Protein AF-A0A3M0J2T8-F1 (afdb_monomer)

pLDDT: mean 78.16, std 15.27, range [32.28, 96.69]

Nearest PDB structures (foldseek):
  7sqc-assembly1_R0  TM=5.892E-01  e=7.852E-01  Chlamydomonas reinhardtii
  8d9f-assembly1_A  TM=2.962E-01  e=6.522E-02  Candidatus Scalindua brodae
  7sqc-assembly1_R1  TM=5.107E-01  e=8.951E-01  Chlamydomonas reinhardtii
  7y8y-assembly1_B  TM=2.388E-01  e=5.359E-02  Candidatus Scalindua brodae
  8d9g-assembly1_A  TM=2.804E-01  e=4.079E-01  Candidatus Scalindua brodae

Mean predicted aligned error: 12.35 Å

Radius of gyration: 18.52 Å; Cα contacts (8 Å, |Δi|>4): 204; chains: 1; bounding box: 38×45×52 Å

Foldseek 3Di:
DDPQPPLLVVLVVLQVQQVVCCVVPVDGDQEDEDLDFDDDPPDPAGHQDDPVNVVVCCVVDPSNVVSCPPPPHYYDYDHDPDPVSRDDDPDDDDPPDDPDDPPAWEKEWDADQVQQKIKIKTADPVVRDIDMDIDRHPDGRQSSQVVNVVVVCVVDVDDYHYHYPPPPDDD

Solvent-accessible surface area (backbone atoms only — not comparable to full-atom values): 10610 Å² total; per-residue (Å²): 133,82,82,74,51,72,63,52,52,49,18,50,50,48,37,52,52,43,54,50,39,32,74,76,70,74,46,70,63,70,61,47,76,46,79,54,66,46,68,58,95,90,55,98,60,70,41,73,55,44,62,69,58,47,53,54,47,45,76,74,28,69,59,37,42,66,36,49,59,93,60,85,43,48,78,44,62,49,80,71,89,52,71,85,73,71,59,86,78,86,80,74,94,67,93,79,82,69,94,54,86,66,101,40,55,49,36,42,42,53,60,40,64,91,72,33,34,22,39,40,37,36,50,44,88,86,78,68,46,76,52,75,49,77,45,79,35,86,73,53,51,68,49,23,46,53,52,46,56,51,50,51,54,71,73,42,86,60,76,63,40,81,45,68,78,81,73,87,79,89,132

Organism: NCBI:txid333673

Sequence (171 aa):
MTITKPQELMAQLIRKARARLQELAGYDFACIHLLVNLSEEGKNTPERLTNEMFECLLQGNASLQLSLDGYGGQVSVHAPAHKLFHEEFHLIPKEKRSLRLLKALTIFTDTSGASHKSVMTWRYPQTQQWEADVEFVEGTPQIAELATVMRAFERFPEPINLVTDLAMWRG

InterPro domains:
  IPR036397 Ribonuclease H superfamily [G3DSA:3.30.420.10] (97-169)
  IPR060690 ERVK-8-like, RNaseH-like domain [PF27608] (2-85)

Secondary structure (DSSP, 8-state):
-----HHHHHHHHHHHHHHHHHHHHSS--SEEEE--EE--TT-SSPEEPPHHHHHHHHHH-HHHHHHHTT--SEEEE----SGGGSS-----------SS--SSEEEEEEEETTTTEEEEEEE-TTT--EEEEEEE--S-HHHHHHHHHHHHHHH--S-EEEEE-------

Structure (mmCIF, N/CA/C/O backbone):
data_AF-A0A3M0J2T8-F1
#
_entry.id   AF-A0A3M0J2T8-F1
#
loop_
_atom_site.group_PDB
_atom_site.id
_atom_site.type_symbol
_atom_site.label_atom_id
_atom_site.label_alt_id
_atom_site.label_comp_id
_atom_site.label_asym_id
_atom_site.label_entity_id
_atom_site.label_seq_id
_atom_site.pdbx_PDB_ins_code
_atom_site.Cartn_x
_atom_site.Cartn_y
_atom_site.Cartn_z
_atom_site.occupancy
_atom_site.B_iso_or_equiv
_atom_site.auth_seq_id
_atom_site.auth_comp_id
_atom_site.auth_asym_id
_atom_site.auth_atom_id
_atom_site.pdbx_PDB_model_num
ATOM 1 N N . MET A 1 1 ? -0.974 26.912 -0.202 1.00 35.56 1 MET A N 1
ATOM 2 C CA . MET A 1 1 ? -0.715 25.460 -0.156 1.00 35.56 1 MET A CA 1
ATOM 3 C C . MET A 1 1 ? -0.941 25.046 1.287 1.00 35.56 1 MET A C 1
ATOM 5 O O . MET A 1 1 ? -0.139 25.405 2.133 1.00 35.56 1 MET A O 1
ATOM 9 N N . THR A 1 2 ? -2.107 24.487 1.607 1.00 40.97 2 THR A N 1
ATOM 10 C CA . THR A 1 2 ? -2.463 24.158 2.994 1.00 40.97 2 THR A CA 1
ATOM 11 C C . THR A 1 2 ? -1.686 22.904 3.374 1.00 40.97 2 THR A C 1
ATOM 13 O O . THR A 1 2 ? -1.911 21.858 2.773 1.00 40.97 2 THR A O 1
ATOM 16 N N . ILE A 1 3 ? -0.726 23.018 4.294 1.00 50.81 3 ILE A N 1
ATOM 17 C CA . ILE A 1 3 ? -0.036 21.857 4.866 1.00 50.81 3 ILE A CA 1
ATOM 18 C C . ILE A 1 3 ? -1.119 21.026 5.560 1.00 50.81 3 ILE A C 1
ATOM 20 O O . ILE A 1 3 ? -1.669 21.447 6.575 1.00 50.81 3 ILE A O 1
ATOM 24 N N . THR A 1 4 ? -1.509 19.909 4.948 1.00 5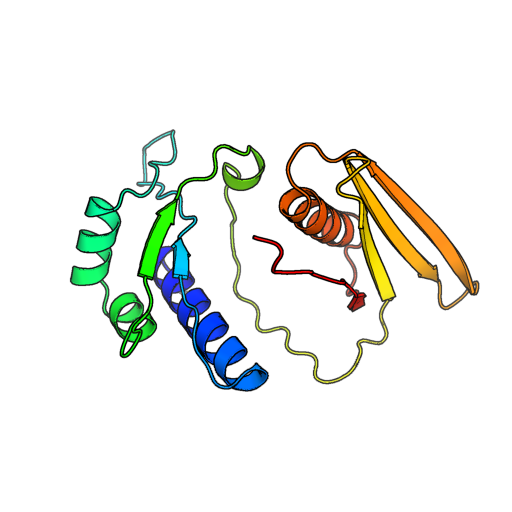9.41 4 THR A N 1
ATOM 25 C CA . THR A 1 4 ? -2.500 18.991 5.516 1.00 59.41 4 THR A CA 1
ATOM 26 C C . THR A 1 4 ? -1.889 18.385 6.769 1.00 59.41 4 THR A C 1
ATOM 28 O O . THR A 1 4 ? -0.811 17.794 6.702 1.00 59.41 4 THR A O 1
ATOM 31 N N . LYS A 1 5 ? -2.542 18.564 7.920 1.00 72.69 5 LYS A N 1
ATOM 32 C CA . LYS A 1 5 ? -2.021 18.022 9.180 1.00 72.69 5 LYS A CA 1
ATOM 33 C C . LYS A 1 5 ? -1.979 16.486 9.097 1.00 72.69 5 LYS A C 1
ATOM 35 O O . LYS A 1 5 ? -2.861 15.905 8.455 1.00 72.69 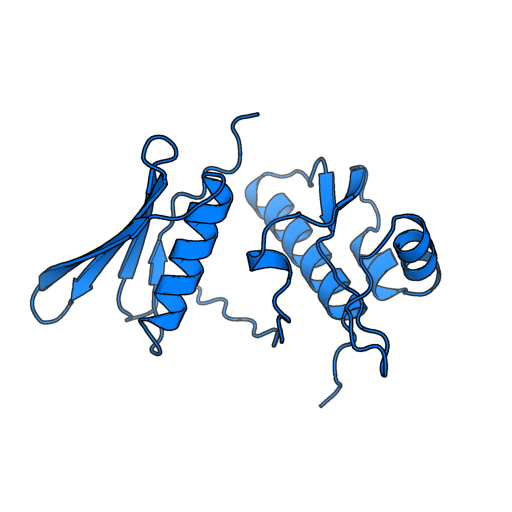5 LYS A O 1
ATOM 40 N N . PRO A 1 6 ? -1.030 15.796 9.756 1.00 72.19 6 PRO A N 1
ATOM 41 C CA . PRO A 1 6 ? -0.930 14.332 9.706 1.00 72.19 6 PRO A CA 1
ATOM 42 C C . PRO A 1 6 ? -2.252 13.605 10.001 1.00 72.19 6 PRO A C 1
ATOM 44 O O . PRO A 1 6 ? -2.576 12.599 9.370 1.00 72.19 6 PRO A O 1
ATOM 47 N N . GLN A 1 7 ? -3.076 14.154 10.899 1.00 74.62 7 GLN A N 1
ATOM 48 C CA . GLN A 1 7 ? -4.374 13.578 11.255 1.00 74.62 7 GLN A CA 1
ATOM 49 C C . GLN A 1 7 ? -5.411 13.674 10.122 1.00 74.62 7 GLN A C 1
ATOM 51 O O . GLN A 1 7 ? -6.243 12.784 9.960 1.00 74.62 7 GLN A O 1
ATOM 56 N N . GLU A 1 8 ? -5.364 14.732 9.312 1.00 79.69 8 GLU A N 1
ATOM 57 C CA . GLU A 1 8 ? -6.244 14.888 8.149 1.00 79.69 8 GLU A CA 1
ATOM 58 C C . GLU A 1 8 ? -5.848 13.926 7.022 1.00 79.69 8 GLU A C 1
ATOM 60 O O . GLU A 1 8 ? -6.721 13.365 6.358 1.00 79.69 8 GLU A O 1
ATOM 65 N N . LEU A 1 9 ? -4.546 13.673 6.846 1.00 78.56 9 LEU A N 1
ATOM 66 C CA . LEU A 1 9 ? -4.050 12.643 5.929 1.00 78.56 9 LEU A CA 1
ATOM 67 C C . LEU A 1 9 ? -4.510 11.249 6.357 1.00 78.56 9 LEU A C 1
ATOM 69 O O . LEU A 1 9 ? -5.024 10.492 5.534 1.00 78.56 9 LEU A O 1
ATOM 73 N N . MET A 1 10 ? -4.399 10.938 7.650 1.00 80.69 10 MET A N 1
ATOM 74 C CA . MET A 1 10 ? -4.908 9.692 8.224 1.00 80.69 10 MET A CA 1
ATOM 75 C C . MET A 1 10 ? -6.408 9.523 7.946 1.00 80.69 10 MET A C 1
ATOM 77 O O . MET A 1 10 ? -6.825 8.497 7.410 1.00 80.69 10 MET A O 1
ATOM 81 N N . ALA A 1 11 ? -7.214 10.552 8.214 1.00 87.00 11 ALA A N 1
ATOM 82 C CA . ALA A 1 11 ? -8.649 10.530 7.940 1.00 87.00 11 ALA A CA 1
ATOM 83 C C . ALA A 1 11 ? -8.975 10.305 6.449 1.00 87.00 11 ALA A C 1
ATOM 85 O O . ALA A 1 11 ? -9.917 9.584 6.105 1.00 87.00 11 ALA A O 1
ATOM 86 N N . GLN A 1 12 ? -8.204 10.909 5.540 1.00 86.06 12 GLN A N 1
ATOM 87 C CA . GLN A 1 12 ? -8.365 10.692 4.101 1.00 86.06 12 GLN A CA 1
ATOM 88 C C . GLN A 1 12 ? -7.998 9.262 3.686 1.00 86.06 12 GLN A C 1
ATOM 90 O O . GLN A 1 12 ? -8.709 8.674 2.869 1.00 86.06 12 GLN A O 1
ATOM 95 N N . LEU A 1 13 ? -6.919 8.701 4.240 1.00 85.94 13 LEU A N 1
ATOM 96 C CA . LEU A 1 13 ? -6.484 7.330 3.966 1.00 85.94 13 LEU A CA 1
ATOM 97 C C . LEU A 1 13 ? -7.528 6.313 4.426 1.00 85.94 13 LEU A C 1
ATOM 99 O O . LEU A 1 13 ? -7.935 5.480 3.620 1.00 85.94 13 LEU A O 1
ATOM 103 N N . ILE A 1 14 ? -8.021 6.438 5.664 1.00 89.94 14 ILE A N 1
ATOM 104 C CA . ILE A 1 14 ? -9.085 5.581 6.209 1.00 89.94 14 ILE A CA 1
ATOM 105 C C . ILE A 1 14 ? -10.297 5.605 5.275 1.00 89.94 14 ILE A C 1
ATOM 107 O O . ILE A 1 14 ? -10.745 4.565 4.800 1.00 89.94 14 ILE A O 1
ATOM 111 N N . ARG A 1 15 ? -10.786 6.801 4.930 1.00 91.06 15 ARG A N 1
ATOM 112 C CA . ARG A 1 15 ? -11.975 6.961 4.083 1.00 91.06 15 ARG A CA 1
ATOM 113 C C . ARG A 1 15 ? -11.802 6.332 2.702 1.00 91.06 15 ARG A C 1
ATOM 115 O O . ARG A 1 15 ? -12.702 5.650 2.222 1.00 91.06 15 ARG A O 1
ATOM 122 N N . LYS A 1 16 ? -10.647 6.548 2.063 1.00 88.62 16 LYS A N 1
ATOM 123 C CA . LYS A 1 16 ? -10.344 5.981 0.740 1.00 88.62 16 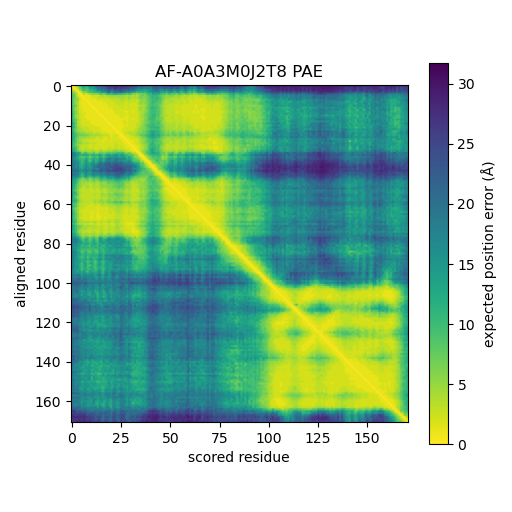LYS A CA 1
ATOM 124 C C . LYS A 1 16 ? -10.201 4.463 0.791 1.00 88.62 16 LYS A C 1
ATOM 126 O O . LYS A 1 16 ? -10.708 3.792 -0.102 1.00 88.62 16 LYS A O 1
ATOM 131 N N . ALA A 1 17 ? -9.543 3.931 1.818 1.00 89.00 17 ALA A N 1
ATOM 132 C CA . ALA A 1 17 ? -9.378 2.495 1.997 1.00 89.00 17 ALA A CA 1
ATOM 133 C C . ALA A 1 17 ? -10.732 1.806 2.214 1.00 89.00 17 ALA A C 1
ATOM 135 O O . ALA A 1 17 ? -11.031 0.837 1.519 1.00 89.00 17 ALA A O 1
ATOM 136 N N . ARG A 1 18 ? -11.574 2.342 3.112 1.00 93.38 18 ARG A N 1
ATOM 137 C CA . ARG A 1 18 ? -12.918 1.809 3.401 1.00 93.38 18 ARG A CA 1
ATOM 138 C C . ARG A 1 18 ? -13.797 1.818 2.153 1.00 93.38 18 ARG A C 1
ATOM 140 O O . ARG A 1 18 ? -14.331 0.784 1.765 1.00 93.38 18 ARG A O 1
ATOM 147 N N . ALA A 1 19 ? -13.865 2.961 1.461 1.00 89.56 19 ALA A N 1
ATOM 148 C CA . ALA A 1 19 ? -14.610 3.082 0.208 1.00 89.56 19 ALA A CA 1
ATOM 149 C C . ALA A 1 19 ? -14.128 2.068 -0.841 1.00 89.56 19 ALA A C 1
ATOM 151 O O . ALA A 1 19 ? -14.938 1.442 -1.520 1.00 89.56 19 ALA A O 1
ATOM 152 N N . ARG A 1 20 ? -12.809 1.859 -0.942 1.00 86.75 20 ARG A N 1
ATOM 153 C CA . ARG A 1 20 ? -12.236 0.911 -1.896 1.00 86.75 20 ARG A CA 1
ATOM 154 C C . ARG A 1 20 ? -12.568 -0.542 -1.563 1.00 86.75 20 ARG A C 1
ATOM 156 O O . ARG A 1 20 ? -12.857 -1.306 -2.479 1.00 86.75 20 ARG A O 1
ATOM 163 N N . LEU A 1 21 ? -12.508 -0.934 -0.294 1.00 88.31 21 LEU A N 1
ATOM 164 C CA . LEU A 1 21 ? -12.864 -2.293 0.109 1.00 88.31 21 LEU A CA 1
ATOM 165 C C . LEU A 1 21 ? -14.356 -2.556 -0.131 1.00 88.31 21 LEU A C 1
ATOM 167 O O . LEU A 1 21 ? -14.707 -3.580 -0.714 1.00 88.31 21 LEU A O 1
ATOM 171 N N . GLN A 1 22 ? -15.207 -1.580 0.193 1.00 88.25 22 GLN A N 1
ATOM 172 C CA . GLN A 1 22 ? -16.640 -1.646 -0.074 1.00 88.25 22 GLN A CA 1
ATOM 173 C C . GLN A 1 22 ? -16.942 -1.790 -1.577 1.00 88.25 22 GLN A C 1
ATOM 175 O O . GLN A 1 22 ? -17.769 -2.618 -1.948 1.00 88.25 22 GLN A O 1
ATOM 180 N N . GLU A 1 23 ? -16.255 -1.039 -2.451 1.00 87.69 23 GLU A N 1
ATOM 181 C CA . GLU A 1 23 ? -16.362 -1.173 -3.918 1.00 87.69 23 GLU A CA 1
ATOM 182 C C . GLU A 1 23 ? -15.989 -2.579 -4.416 1.00 87.69 23 GLU A C 1
ATOM 184 O O . GLU A 1 23 ? -16.585 -3.070 -5.373 1.00 87.69 23 GLU A O 1
ATOM 189 N N . LEU A 1 24 ? -14.964 -3.198 -3.821 1.00 81.62 24 LEU A N 1
ATOM 190 C CA . LEU A 1 24 ? -14.398 -4.463 -4.293 1.00 81.62 24 LEU A CA 1
ATOM 191 C C . LEU A 1 24 ? -15.124 -5.693 -3.751 1.00 81.62 24 LEU A C 1
ATOM 193 O O . LEU A 1 24 ? -15.239 -6.688 -4.462 1.00 81.62 24 LEU A O 1
ATOM 197 N N . ALA A 1 25 ? -15.562 -5.641 -2.496 1.00 85.94 25 ALA A N 1
ATOM 198 C CA . ALA A 1 25 ? -15.994 -6.821 -1.758 1.00 85.94 25 ALA A CA 1
ATOM 199 C C . ALA A 1 25 ? -17.376 -6.667 -1.101 1.00 85.94 25 ALA A C 1
ATOM 201 O O . ALA A 1 25 ? -17.941 -7.649 -0.626 1.00 85.94 25 ALA A O 1
ATOM 202 N N . GLY A 1 26 ? -17.950 -5.458 -1.092 1.00 89.12 26 GLY A N 1
ATOM 203 C CA . GLY A 1 26 ? -19.269 -5.194 -0.514 1.00 89.12 26 GLY A CA 1
ATOM 204 C C . GLY A 1 26 ? -19.308 -5.162 1.018 1.00 89.12 26 GLY A C 1
ATOM 205 O O . GLY A 1 26 ? -20.397 -5.069 1.585 1.00 89.12 26 GLY A O 1
ATOM 206 N N . TYR A 1 27 ? -18.153 -5.208 1.684 1.00 89.00 27 TYR A N 1
ATOM 207 C CA . TYR A 1 27 ? -18.016 -5.113 3.138 1.00 89.00 27 TYR A CA 1
ATOM 208 C C . TYR A 1 27 ? -16.866 -4.176 3.540 1.00 89.00 27 TYR A C 1
ATOM 210 O O . TYR A 1 27 ? -16.041 -3.794 2.708 1.00 89.00 27 TYR A O 1
ATOM 218 N N . ASP A 1 28 ? -16.814 -3.822 4.826 1.00 93.25 28 ASP A N 1
ATOM 219 C CA . ASP A 1 28 ? -15.798 -2.945 5.424 1.00 93.25 28 ASP A CA 1
ATOM 220 C C . ASP A 1 28 ? -14.734 -3.748 6.205 1.00 93.25 28 ASP A C 1
ATOM 222 O O . ASP A 1 28 ? -14.869 -4.956 6.408 1.00 93.25 28 ASP A O 1
ATOM 226 N N . PHE A 1 29 ? -13.657 -3.100 6.650 1.00 89.62 29 PHE A N 1
ATOM 227 C CA . PHE A 1 29 ? -12.590 -3.768 7.397 1.00 89.62 29 PHE A CA 1
ATOM 228 C C . PHE A 1 29 ? -13.104 -4.353 8.718 1.00 89.62 29 PHE A C 1
ATOM 230 O O . PHE A 1 29 ? -13.867 -3.723 9.445 1.00 89.62 29 PHE A O 1
ATOM 237 N N . ALA A 1 30 ? -12.622 -5.546 9.074 1.00 89.94 30 ALA A N 1
ATOM 238 C CA . ALA A 1 30 ? -12.831 -6.087 10.418 1.00 89.94 30 ALA A CA 1
ATOM 239 C C . ALA A 1 30 ? -12.003 -5.318 11.465 1.00 89.94 30 ALA A C 1
ATOM 241 O O . ALA A 1 30 ? -12.447 -5.117 12.596 1.00 89.94 30 ALA A O 1
ATOM 242 N N . CYS A 1 31 ? -10.800 -4.880 11.078 1.00 89.25 31 CYS A N 1
ATOM 243 C CA . CYS A 1 31 ? -9.904 -4.095 11.913 1.00 89.25 31 CYS A CA 1
ATOM 244 C C . CYS A 1 31 ? -9.113 -3.081 11.073 1.00 89.25 31 CYS A C 1
ATOM 246 O O . CYS A 1 31 ? -8.621 -3.413 9.993 1.00 89.25 31 CYS A O 1
ATOM 248 N N . ILE A 1 32 ? -8.952 -1.864 11.597 1.00 88.12 32 ILE A N 1
ATOM 249 C CA . ILE A 1 32 ? -8.046 -0.840 11.072 1.00 88.12 32 ILE A CA 1
ATOM 250 C C . ILE A 1 32 ? -6.892 -0.690 12.063 1.00 88.12 32 ILE A C 1
ATOM 252 O O . ILE A 1 32 ? -7.096 -0.318 13.220 1.00 88.12 32 ILE A O 1
ATOM 256 N N . HIS A 1 33 ? -5.676 -0.959 11.591 1.00 83.06 33 HIS A N 1
ATOM 257 C CA . HIS A 1 33 ? -4.446 -0.744 12.347 1.00 83.06 33 HIS A CA 1
ATOM 258 C C . HIS A 1 33 ? -3.851 0.618 11.986 1.00 83.06 33 HIS A C 1
ATOM 260 O O . HIS A 1 33 ? -3.464 0.849 10.839 1.00 83.06 33 HIS A O 1
ATOM 266 N N . LEU A 1 34 ? -3.783 1.529 12.956 1.00 79.94 34 LEU A N 1
ATOM 267 C CA . LEU A 1 34 ? -3.229 2.865 12.755 1.00 79.94 34 LEU A CA 1
ATOM 268 C C . LEU A 1 34 ? -1.736 2.874 13.072 1.00 79.94 34 LEU A C 1
ATOM 270 O O . LEU A 1 34 ? -1.326 2.636 14.207 1.00 79.94 34 LEU A O 1
ATOM 274 N N . LEU A 1 35 ? -0.949 3.163 12.037 1.00 66.62 35 LEU A N 1
ATOM 275 C CA . LEU A 1 35 ? 0.510 3.190 12.033 1.00 66.62 35 LEU A CA 1
ATOM 276 C C . LEU A 1 35 ? 0.984 4.646 11.965 1.00 66.62 35 LEU A C 1
ATOM 278 O O . LEU A 1 35 ? 1.416 5.107 10.911 1.00 66.62 35 LEU A O 1
ATOM 282 N N . VAL A 1 36 ? 0.820 5.416 13.042 1.00 65.31 36 VAL A N 1
ATOM 283 C CA . VAL A 1 36 ? 1.197 6.838 13.039 1.00 65.31 36 VAL A CA 1
ATOM 284 C C . VAL A 1 36 ? 2.138 7.134 14.194 1.00 65.31 36 VAL A C 1
ATOM 286 O O . VAL A 1 36 ? 1.817 6.901 15.356 1.00 65.31 36 VAL A O 1
ATOM 289 N N . ASN A 1 37 ? 3.295 7.689 13.855 1.00 61.38 37 ASN A N 1
ATOM 290 C CA . ASN A 1 37 ? 4.141 8.399 14.798 1.00 61.38 37 ASN A CA 1
ATOM 291 C C . ASN A 1 37 ? 3.704 9.867 14.787 1.00 61.38 37 ASN A C 1
ATOM 293 O O . ASN A 1 37 ? 3.620 10.475 13.718 1.00 61.38 37 ASN A O 1
ATOM 297 N N . LEU A 1 38 ? 3.396 10.433 15.951 1.00 60.84 38 LEU A N 1
ATOM 298 C CA . LEU A 1 38 ? 3.131 11.862 16.069 1.00 60.84 38 LEU A CA 1
ATOM 299 C C . LEU A 1 38 ? 4.451 12.548 16.416 1.00 60.84 38 LEU A C 1
ATOM 301 O O . LEU A 1 38 ? 5.051 12.280 17.456 1.00 60.84 38 LEU A O 1
ATOM 305 N N . SER A 1 39 ? 4.928 13.415 15.528 1.00 53.38 39 SER A N 1
ATOM 306 C CA . SER A 1 39 ? 6.002 14.344 15.865 1.00 53.38 39 SER A CA 1
ATOM 307 C C . SER A 1 39 ? 5.360 15.630 16.379 1.00 53.38 39 SER A C 1
ATOM 309 O O . SER A 1 39 ? 4.639 16.303 15.642 1.00 53.38 39 SER A O 1
ATOM 311 N N . GLU A 1 40 ? 5.565 15.931 17.658 1.00 53.75 40 GLU A N 1
ATOM 312 C CA . GLU A 1 40 ? 5.289 17.255 18.220 1.00 53.75 40 GLU A CA 1
ATOM 313 C C . GLU A 1 40 ? 6.456 18.179 17.835 1.00 53.75 40 GLU A C 1
ATOM 315 O O . GLU A 1 40 ? 7.623 17.806 18.002 1.00 53.75 40 GLU A O 1
ATOM 320 N N . GLU A 1 41 ? 6.162 19.382 17.329 1.00 47.28 41 GLU A N 1
ATOM 321 C CA . GLU A 1 41 ? 7.189 20.370 16.971 1.00 47.28 41 GLU A CA 1
ATOM 322 C C . GLU A 1 41 ? 8.130 20.626 18.166 1.00 47.28 41 GLU A C 1
ATOM 324 O O . GLU A 1 41 ? 7.712 21.094 19.224 1.00 47.28 41 GLU A O 1
ATOM 329 N N . GLY A 1 42 ? 9.419 20.302 18.000 1.00 48.78 42 GLY A N 1
ATOM 330 C CA . GLY A 1 42 ? 10.460 20.519 19.013 1.00 48.78 42 GLY A CA 1
ATOM 331 C C . GLY A 1 42 ? 10.900 19.285 19.814 1.00 48.78 42 GLY A C 1
ATOM 332 O O . GLY A 1 42 ? 11.829 19.405 20.615 1.00 48.78 42 GLY A O 1
ATOM 333 N N . LYS A 1 43 ? 10.313 18.097 19.599 1.00 52.47 43 LYS A N 1
ATOM 334 C CA . LYS A 1 43 ? 10.828 16.833 20.163 1.00 52.47 43 LYS A CA 1
ATOM 335 C C . LYS A 1 43 ? 11.691 16.085 19.135 1.00 52.47 43 LYS A C 1
ATOM 337 O O . LYS A 1 43 ? 11.243 15.779 18.041 1.00 52.47 43 LYS A O 1
ATOM 342 N N . ASN A 1 44 ? 12.921 15.723 19.517 1.00 52.59 44 ASN A N 1
ATOM 343 C CA . ASN A 1 44 ? 13.874 14.986 18.662 1.00 52.59 44 ASN A CA 1
ATOM 344 C C . ASN A 1 44 ? 13.531 13.494 18.469 1.00 52.59 44 ASN A C 1
ATOM 346 O O . ASN A 1 44 ? 14.267 12.776 17.797 1.00 52.59 44 ASN A O 1
ATOM 350 N N . THR A 1 45 ? 12.451 13.008 19.086 1.00 52.59 45 THR A N 1
ATOM 351 C CA . THR A 1 45 ? 11.997 11.619 18.982 1.00 52.59 45 THR A CA 1
ATOM 352 C C . THR A 1 45 ? 10.501 11.587 18.667 1.00 52.59 45 THR A C 1
ATOM 354 O O . THR A 1 45 ? 9.739 12.166 19.448 1.00 52.59 45 THR A O 1
ATOM 357 N N . PRO A 1 46 ? 10.066 10.907 17.589 1.00 57.97 46 PRO A N 1
ATOM 358 C CA . PRO A 1 46 ? 8.648 10.716 17.309 1.00 57.97 46 PRO A CA 1
ATOM 359 C C . PRO A 1 46 ? 7.964 10.009 18.485 1.00 57.97 46 PRO A C 1
ATOM 361 O O . PRO A 1 46 ? 8.418 8.954 18.937 1.00 57.97 46 PRO A O 1
ATOM 364 N N . GLU A 1 47 ? 6.878 10.586 18.995 1.00 63.28 47 GLU A N 1
ATOM 365 C CA . GLU A 1 47 ? 6.080 9.980 20.055 1.00 63.28 47 GLU A CA 1
ATOM 366 C C . GLU A 1 47 ? 5.133 8.962 19.410 1.00 63.28 47 GLU A C 1
ATOM 368 O O . GLU A 1 47 ? 4.373 9.272 18.486 1.00 63.28 47 GLU A O 1
ATOM 373 N N . ARG A 1 48 ? 5.229 7.701 19.846 1.00 69.44 48 ARG A N 1
ATOM 374 C CA . ARG A 1 48 ? 4.340 6.641 19.362 1.00 69.44 48 ARG A CA 1
ATOM 375 C C . ARG A 1 48 ? 2.911 6.992 19.755 1.00 69.44 48 ARG A C 1
ATOM 377 O O . ARG A 1 48 ? 2.654 7.237 20.931 1.00 69.44 48 ARG A O 1
ATOM 384 N N . LEU A 1 49 ? 1.989 6.964 18.793 1.00 75.00 49 LEU A N 1
ATOM 385 C CA . LEU A 1 49 ? 0.567 7.118 19.081 1.00 75.00 49 LEU A CA 1
ATOM 386 C C . LEU A 1 49 ? 0.138 6.023 20.070 1.00 75.00 49 LEU A C 1
ATOM 388 O O . LEU A 1 49 ? 0.384 4.840 19.831 1.00 75.00 49 LEU A O 1
ATOM 392 N N . THR A 1 50 ? -0.487 6.413 21.179 1.00 78.00 50 THR A N 1
ATOM 393 C CA . THR A 1 50 ? -1.161 5.483 22.097 1.00 78.00 50 THR A CA 1
ATOM 394 C C . THR A 1 50 ? -2.666 5.479 21.840 1.00 78.00 50 THR A C 1
ATOM 396 O O . THR A 1 50 ? -3.190 6.355 21.145 1.00 78.00 50 THR A O 1
ATOM 399 N N . ASN A 1 51 ? -3.382 4.506 22.409 1.00 80.69 51 ASN A N 1
ATOM 400 C CA . ASN A 1 51 ? -4.844 4.477 22.322 1.00 80.69 51 ASN A CA 1
ATOM 401 C C . ASN A 1 51 ? -5.462 5.734 22.951 1.00 80.69 51 ASN A C 1
ATOM 403 O O . ASN A 1 51 ? -6.367 6.321 22.372 1.00 80.69 51 ASN A O 1
ATOM 407 N N . GLU A 1 52 ? -4.940 6.204 24.085 1.00 81.69 52 GLU A N 1
ATOM 408 C CA . GLU A 1 52 ? -5.441 7.408 24.758 1.00 81.69 52 GLU A CA 1
ATOM 409 C C . GLU A 1 52 ? -5.240 8.657 23.892 1.00 81.69 52 GLU A C 1
ATOM 411 O O . GLU A 1 52 ? -6.141 9.486 23.767 1.00 81.69 52 GLU A O 1
ATOM 416 N N . MET A 1 53 ? -4.073 8.779 23.248 1.00 80.25 53 MET A N 1
ATOM 417 C CA . MET A 1 53 ? -3.806 9.871 22.310 1.00 80.25 53 MET A CA 1
ATOM 418 C C . MET A 1 53 ? -4.745 9.811 21.105 1.00 80.25 53 MET A C 1
ATOM 420 O O . MET A 1 53 ? -5.235 10.847 20.657 1.00 80.25 53 MET A O 1
ATOM 424 N N . PHE A 1 54 ? -5.015 8.612 20.586 1.00 84.38 54 PHE A N 1
ATOM 425 C CA . PHE A 1 54 ? -5.951 8.430 19.484 1.00 84.38 54 PHE A CA 1
ATOM 426 C C . PHE A 1 54 ? -7.382 8.817 19.869 1.00 84.38 54 PHE A C 1
ATOM 428 O O . PHE A 1 54 ? -8.016 9.545 19.113 1.00 84.38 54 PHE A O 1
ATOM 435 N N . GLU A 1 55 ? -7.867 8.418 21.045 1.00 85.88 55 GLU A N 1
ATOM 436 C CA . GLU A 1 55 ? -9.194 8.814 21.534 1.00 85.88 55 GLU A CA 1
ATOM 437 C C . GLU A 1 55 ? -9.310 10.337 21.691 1.00 85.88 55 GLU A C 1
ATOM 439 O O . GLU A 1 55 ? -10.277 10.946 21.226 1.00 85.88 55 GLU A O 1
ATOM 444 N N . CYS A 1 56 ? -8.285 10.989 22.248 1.00 84.25 56 CYS A N 1
ATOM 445 C CA . CYS A 1 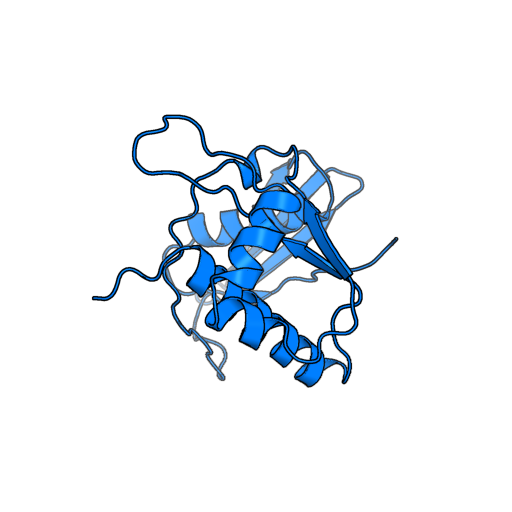56 ? -8.219 12.452 22.309 1.00 84.25 56 CYS A CA 1
ATOM 446 C C . CYS A 1 56 ? -8.257 13.093 20.910 1.00 84.25 56 CYS A C 1
ATOM 448 O O . CYS A 1 56 ? -8.983 14.066 20.685 1.00 84.25 56 CYS A O 1
ATOM 450 N N . LEU A 1 57 ? -7.511 12.545 19.944 1.00 84.06 57 LEU A N 1
ATOM 451 C CA . LEU A 1 57 ? -7.537 13.015 18.556 1.00 84.06 57 LEU A CA 1
ATOM 452 C C . LEU A 1 57 ? -8.901 12.803 17.898 1.00 84.06 57 LEU A C 1
ATOM 454 O O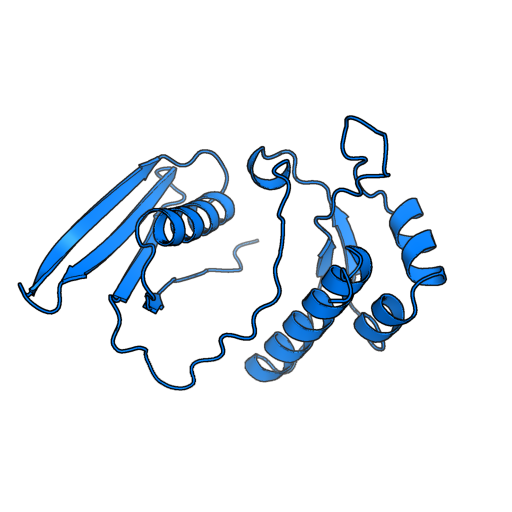 . LEU A 1 57 ? -9.360 13.676 17.161 1.00 84.06 57 LEU A O 1
ATOM 458 N N . LEU A 1 58 ? -9.552 11.671 18.161 1.00 87.25 58 LEU A N 1
ATOM 459 C CA . LEU A 1 58 ? -10.871 11.353 17.635 1.00 87.25 58 LEU A CA 1
ATOM 460 C C . LEU A 1 58 ? -11.918 12.338 18.155 1.00 87.25 58 LEU A C 1
ATOM 462 O O . LEU A 1 58 ? -12.747 12.800 17.379 1.00 87.25 58 LEU A O 1
ATOM 466 N N . GLN A 1 59 ? -11.855 12.736 19.425 1.00 86.44 59 GLN A N 1
ATOM 467 C CA . GLN A 1 59 ? -12.767 13.738 19.987 1.00 86.44 59 GLN A CA 1
ATOM 468 C C . GLN A 1 59 ? -12.569 15.133 19.375 1.00 86.44 59 GLN A C 1
ATOM 470 O O . GLN A 1 59 ? -13.544 15.849 19.147 1.00 86.44 59 GLN A O 1
ATOM 475 N N . GLY A 1 60 ? -11.323 15.516 19.083 1.00 85.94 60 GLY A N 1
ATOM 476 C CA . GLY A 1 60 ? -10.978 16.855 18.592 1.00 85.94 60 GLY A CA 1
ATOM 477 C C . GLY A 1 60 ? -10.973 17.035 17.069 1.00 85.94 60 GLY A C 1
ATOM 478 O O . GLY A 1 60 ? -10.818 18.163 16.599 1.00 85.94 60 GLY A O 1
ATOM 479 N N . ASN A 1 61 ? -11.104 15.964 16.275 1.00 87.38 61 ASN A N 1
ATOM 480 C CA . ASN A 1 61 ? -10.908 16.017 14.824 1.00 87.38 61 ASN A CA 1
ATOM 481 C C . ASN A 1 61 ? -12.136 15.530 14.037 1.00 87.38 61 ASN A C 1
ATOM 483 O O . ASN A 1 61 ? -12.326 14.334 13.814 1.00 87.38 61 ASN A O 1
ATOM 487 N N . ALA A 1 62 ? -12.923 16.479 13.522 1.00 90.00 62 ALA A N 1
ATOM 488 C CA . ALA A 1 62 ? -14.116 16.189 12.722 1.00 90.00 62 ALA A CA 1
ATOM 489 C C . ALA A 1 62 ? -13.816 15.363 11.456 1.00 90.00 62 ALA A C 1
ATOM 491 O O . ALA A 1 62 ? -14.607 14.505 11.071 1.00 90.00 62 ALA A O 1
ATOM 492 N N . SER A 1 63 ? -12.665 15.573 10.806 1.00 89.31 63 SER A N 1
ATOM 493 C CA . SER A 1 63 ? -12.285 14.797 9.617 1.00 89.31 63 SER A CA 1
ATOM 494 C C . SER A 1 63 ? -12.090 13.319 9.949 1.00 89.31 63 SER A C 1
ATOM 496 O O . SER A 1 63 ? -12.503 12.463 9.162 1.00 89.31 63 SER A O 1
ATOM 498 N N . LEU A 1 64 ? -11.488 13.033 11.108 1.00 88.19 64 LEU A N 1
ATOM 499 C CA . LEU A 1 64 ? -11.251 11.684 11.607 1.00 88.19 64 LEU A CA 1
ATOM 500 C C . LEU A 1 64 ? -12.560 11.015 12.040 1.00 88.19 64 LEU A C 1
ATOM 502 O O . LEU A 1 64 ? -12.817 9.889 11.617 1.00 88.19 64 LEU A O 1
ATOM 506 N N . GLN A 1 65 ? -13.430 11.736 12.753 1.00 91.50 65 GLN A N 1
ATOM 507 C CA . GLN A 1 65 ? -14.781 11.267 13.095 1.00 91.50 65 GLN A CA 1
ATOM 508 C C . GLN A 1 65 ? -15.567 10.878 11.840 1.00 91.50 65 GLN A C 1
ATOM 510 O O . GLN A 1 65 ? -16.028 9.749 11.721 1.00 91.50 65 GLN A O 1
ATOM 515 N N . LEU A 1 66 ? -15.620 11.766 10.842 1.00 91.19 66 LEU A N 1
ATOM 516 C CA . LEU A 1 66 ? -16.281 11.497 9.563 1.00 91.19 66 LEU A CA 1
ATOM 517 C C . LEU A 1 66 ? -15.648 10.328 8.797 1.00 91.19 66 LEU A C 1
ATOM 519 O O . LEU A 1 66 ? -16.322 9.671 8.012 1.00 91.19 66 LEU A O 1
ATOM 523 N N . SER A 1 67 ? -14.348 10.072 8.971 1.00 92.00 67 SER A N 1
ATOM 524 C CA . SER A 1 67 ? -13.691 8.935 8.313 1.00 92.00 67 SER A CA 1
ATOM 525 C C . SER A 1 67 ? -14.061 7.584 8.928 1.00 92.00 67 SER A C 1
ATOM 527 O O . SER A 1 67 ? -13.983 6.570 8.234 1.00 92.00 67 SER A O 1
ATOM 529 N N . LEU A 1 68 ? -14.484 7.574 10.195 1.00 92.56 68 LEU A N 1
ATOM 530 C CA . LEU A 1 68 ? -14.882 6.388 10.958 1.00 92.56 68 LEU A CA 1
ATOM 531 C C . LEU A 1 68 ? -16.397 6.311 11.187 1.00 92.56 68 LEU A C 1
ATOM 533 O O . LEU A 1 68 ? -16.871 5.377 11.826 1.00 92.56 68 LEU A O 1
ATOM 537 N N . ASP A 1 69 ? -17.169 7.241 10.628 1.00 93.25 69 ASP A N 1
ATOM 538 C CA . ASP A 1 69 ? -18.623 7.214 10.737 1.00 93.25 69 ASP A CA 1
ATOM 539 C C . ASP A 1 69 ? -19.194 5.905 10.162 1.00 93.25 69 ASP A C 1
ATOM 541 O O . ASP A 1 69 ? -18.713 5.379 9.145 1.00 93.25 69 ASP A O 1
ATOM 545 N N . GLY A 1 70 ? -20.161 5.336 10.884 1.00 89.75 70 GLY A N 1
ATOM 546 C CA . GLY A 1 70 ? -20.764 4.034 10.590 1.00 89.75 70 GLY A CA 1
ATOM 547 C C . GLY A 1 70 ? -19.803 2.833 10.582 1.00 89.75 70 GLY A C 1
ATOM 548 O O . GLY A 1 70 ? -20.208 1.755 10.151 1.00 89.75 70 GLY A O 1
ATOM 549 N N . TYR A 1 71 ? -18.540 2.983 11.003 1.00 92.62 71 TYR A N 1
ATOM 550 C CA . TYR A 1 71 ? -17.588 1.872 11.067 1.00 92.62 71 TYR A CA 1
ATOM 551 C C . TYR A 1 71 ? -17.900 0.968 12.264 1.00 92.62 71 TYR A C 1
ATOM 553 O O . TYR A 1 71 ? -17.820 1.397 13.412 1.00 92.62 71 TYR A O 1
ATOM 561 N N . GLY A 1 72 ? -18.255 -0.290 11.994 1.00 89.56 72 GLY A N 1
ATOM 562 C CA . GLY A 1 72 ? -18.558 -1.286 13.030 1.00 89.56 72 GLY A CA 1
ATOM 563 C C . GLY A 1 72 ? -17.378 -2.174 13.438 1.00 89.56 72 GLY A C 1
ATOM 564 O O . GLY A 1 72 ? -17.546 -3.031 14.302 1.00 89.56 72 GLY A O 1
ATOM 565 N N . GLY A 1 73 ? -16.217 -2.027 12.793 1.00 89.81 73 GLY A N 1
ATOM 566 C CA . GLY A 1 73 ? -15.031 -2.835 13.076 1.00 89.81 73 GLY A CA 1
ATOM 567 C C . GLY A 1 73 ? -14.182 -2.276 14.219 1.00 89.81 73 GLY A C 1
ATOM 568 O O . GLY A 1 73 ? -14.463 -1.222 14.790 1.00 89.81 73 GLY A O 1
ATOM 569 N N . GLN A 1 74 ? -13.095 -2.974 14.542 1.00 90.50 74 GLN A N 1
ATOM 570 C CA . GLN A 1 74 ? -12.152 -2.512 15.559 1.00 90.50 74 GLN A CA 1
ATOM 571 C C . GLN A 1 74 ? -11.193 -1.468 14.973 1.00 90.50 74 GLN A C 1
ATOM 573 O O . GLN A 1 74 ? -10.732 -1.595 13.836 1.00 90.50 74 GLN A O 1
ATOM 578 N N . VAL A 1 75 ? -10.862 -0.440 15.753 1.00 88.44 75 VAL A N 1
ATOM 579 C CA . VAL A 1 75 ? -9.690 0.405 15.505 1.00 88.44 75 VAL A CA 1
ATOM 580 C C . VAL A 1 75 ? -8.655 0.053 16.557 1.00 88.44 75 VAL A C 1
ATOM 582 O O . VAL A 1 75 ? -8.969 -0.023 17.743 1.00 88.44 75 VAL A O 1
ATOM 585 N N . SER A 1 76 ? -7.427 -0.206 16.127 1.00 84.12 76 SER A N 1
ATOM 586 C CA . SER A 1 76 ? -6.322 -0.467 17.040 1.00 84.12 76 SER A CA 1
ATOM 587 C C . SER A 1 76 ? -5.130 0.395 16.673 1.00 84.12 76 SER A C 1
ATOM 589 O O . SER A 1 76 ? -4.759 0.527 15.504 1.00 84.12 76 SER A O 1
ATOM 591 N N . VAL A 1 77 ? -4.519 0.988 17.691 1.00 80.00 77 VAL A N 1
ATOM 592 C CA . VAL A 1 77 ? -3.255 1.689 17.536 1.00 80.00 77 VAL A CA 1
ATOM 593 C C . VAL A 1 77 ? -2.141 0.682 17.775 1.00 80.00 77 VAL A C 1
ATOM 595 O O . VAL A 1 77 ? -2.000 0.143 18.872 1.00 80.00 77 VAL A O 1
ATOM 598 N N . HIS A 1 78 ? -1.363 0.397 16.735 1.00 69.75 78 HIS A N 1
ATOM 599 C CA . HIS A 1 78 ? -0.211 -0.487 16.836 1.00 69.75 78 HIS A CA 1
ATOM 600 C C . HIS A 1 78 ? 1.009 0.243 16.290 1.00 69.75 78 HIS A C 1
ATOM 602 O O . HIS A 1 78 ? 0.991 0.727 15.166 1.00 69.75 78 HIS A O 1
ATOM 608 N N . ALA A 1 79 ? 2.097 0.274 17.053 1.00 63.56 79 ALA A N 1
ATOM 609 C CA . ALA A 1 79 ? 3.392 0.734 16.567 1.00 63.56 79 ALA A CA 1
ATOM 610 C C . ALA A 1 79 ? 4.243 -0.495 16.207 1.00 63.56 79 ALA A C 1
ATOM 612 O O . ALA A 1 79 ? 4.722 -1.182 17.114 1.00 63.56 79 ALA A O 1
ATOM 613 N N . PRO A 1 80 ? 4.420 -0.841 14.917 1.00 62.28 80 PRO A N 1
ATOM 614 C CA . PRO A 1 80 ? 5.265 -1.955 14.524 1.00 62.28 80 PRO A CA 1
ATOM 615 C C . PRO A 1 80 ? 6.683 -1.721 15.029 1.00 62.28 80 PRO A C 1
ATOM 617 O O . PRO A 1 80 ? 7.226 -0.623 14.929 1.00 62.28 80 PRO A O 1
ATOM 620 N N . ALA A 1 81 ? 7.308 -2.767 15.562 1.00 61.88 81 ALA A N 1
ATOM 621 C CA . ALA A 1 81 ? 8.687 -2.680 16.031 1.00 61.88 81 ALA A CA 1
ATOM 622 C C . ALA A 1 81 ? 9.703 -2.536 14.878 1.00 61.88 81 ALA A C 1
ATOM 624 O O . ALA A 1 81 ? 10.861 -2.199 15.123 1.00 61.88 81 ALA A O 1
ATOM 625 N N . HIS A 1 82 ? 9.280 -2.791 13.635 1.00 65.12 82 HIS A N 1
ATOM 626 C CA . HIS A 1 82 ? 10.159 -2.862 12.474 1.00 65.12 82 HIS A CA 1
ATOM 627 C C . HIS A 1 82 ? 10.657 -1.483 12.017 1.00 65.12 82 HIS A C 1
ATOM 629 O O . HIS A 1 82 ? 9.887 -0.528 11.941 1.00 65.12 82 HIS A O 1
ATOM 635 N N . LYS A 1 83 ? 11.944 -1.410 11.646 1.00 66.12 83 LYS A N 1
ATOM 636 C CA . LYS A 1 83 ? 12.651 -0.164 11.297 1.00 66.12 83 LYS A CA 1
ATOM 637 C C . LYS A 1 83 ? 12.028 0.616 10.144 1.00 66.12 83 LYS A C 1
ATOM 639 O O . LYS A 1 83 ? 12.048 1.837 10.171 1.00 66.12 83 LYS A O 1
ATOM 644 N N . LEU A 1 84 ? 11.405 -0.091 9.206 1.00 62.59 84 LEU A N 1
ATOM 645 C CA . LEU A 1 84 ? 10.697 0.502 8.069 1.00 62.59 84 LEU A CA 1
ATOM 646 C C . LEU A 1 84 ? 9.570 1.467 8.488 1.00 62.59 84 LEU A C 1
ATOM 648 O O . LEU A 1 84 ? 9.262 2.396 7.757 1.00 62.59 84 LEU A O 1
ATOM 652 N N . PHE A 1 85 ? 8.977 1.282 9.672 1.00 60.81 85 PHE A N 1
ATOM 653 C CA . PHE A 1 85 ? 7.929 2.166 10.198 1.00 60.81 85 PHE A CA 1
ATOM 654 C C . PHE A 1 85 ? 8.466 3.262 11.136 1.00 60.81 85 PHE A C 1
ATOM 656 O O . PHE A 1 85 ? 7.676 4.027 11.690 1.00 60.81 85 PHE A O 1
ATOM 663 N N . HIS A 1 86 ? 9.790 3.343 11.328 1.00 60.97 86 HIS A N 1
ATOM 664 C CA . HIS A 1 86 ? 10.446 4.449 12.043 1.00 60.97 86 HIS A CA 1
ATOM 665 C C . HIS A 1 86 ? 10.884 5.578 11.105 1.00 60.97 86 HIS A C 1
ATOM 667 O O . HIS A 1 86 ? 11.296 6.625 11.596 1.00 60.97 86 HIS A O 1
ATOM 673 N N . GLU A 1 87 ? 10.799 5.391 9.785 1.00 58.00 87 GLU A N 1
ATOM 674 C CA . GLU A 1 87 ? 11.106 6.455 8.828 1.00 58.00 87 GLU A CA 1
ATOM 675 C C . GLU A 1 87 ? 10.009 7.530 8.788 1.00 58.00 87 GLU A C 1
ATOM 677 O O . GLU A 1 87 ? 8.817 7.252 8.957 1.00 58.00 87 GLU A O 1
ATOM 682 N N . GLU A 1 88 ? 10.413 8.784 8.574 1.00 55.00 88 GLU A N 1
ATOM 683 C CA . GLU A 1 88 ? 9.492 9.912 8.459 1.00 55.00 88 GLU A CA 1
ATOM 684 C C . GLU A 1 88 ? 8.917 9.974 7.037 1.00 55.00 88 GLU A C 1
ATOM 686 O O . GLU A 1 88 ? 9.566 10.402 6.082 1.00 55.00 88 GLU A O 1
ATOM 691 N N . PHE A 1 89 ? 7.669 9.530 6.877 1.00 52.09 89 PHE A N 1
ATOM 692 C CA . PHE A 1 89 ? 6.990 9.577 5.586 1.00 52.09 89 PHE A CA 1
ATOM 693 C C . PHE A 1 89 ? 6.430 10.977 5.314 1.00 52.09 89 PHE A C 1
ATOM 695 O O . PHE A 1 89 ? 5.352 11.342 5.791 1.00 52.09 89 PHE A O 1
ATOM 702 N N . HIS A 1 90 ? 7.100 11.751 4.462 1.00 56.94 90 HIS A N 1
ATOM 703 C CA . HIS A 1 90 ? 6.519 12.968 3.889 1.00 56.94 90 HIS A CA 1
ATOM 704 C C . HIS A 1 90 ? 5.540 12.610 2.761 1.00 56.94 90 HIS A C 1
ATOM 706 O O . HIS A 1 90 ? 5.866 12.634 1.572 1.00 56.94 90 HIS A O 1
ATOM 712 N N . LEU A 1 91 ? 4.314 12.243 3.134 1.00 58.62 91 LEU A N 1
ATOM 713 C CA . LEU A 1 91 ? 3.273 11.898 2.171 1.00 58.62 91 LEU A CA 1
ATOM 714 C C . LEU A 1 91 ? 2.752 13.158 1.469 1.00 58.62 91 LEU A C 1
ATOM 716 O O . LEU A 1 91 ? 2.179 14.045 2.097 1.00 58.62 91 LEU A O 1
ATOM 720 N N . ILE A 1 92 ? 2.879 13.204 0.141 1.00 61.28 92 ILE A N 1
ATOM 721 C CA . ILE A 1 92 ? 2.175 14.173 -0.707 1.00 61.28 92 ILE A CA 1
ATOM 722 C C . ILE A 1 92 ? 1.035 13.422 -1.400 1.00 61.28 92 ILE A C 1
ATOM 724 O O . ILE A 1 92 ? 1.298 12.688 -2.360 1.00 61.28 92 ILE A O 1
ATOM 728 N N . PRO A 1 93 ? -0.230 13.578 -0.960 1.00 56.00 93 PRO A N 1
ATOM 729 C CA . PRO A 1 93 ? -1.357 12.933 -1.615 1.00 56.00 93 PRO A CA 1
ATOM 730 C C . PRO A 1 93 ? -1.453 13.404 -3.063 1.00 56.00 93 PRO A C 1
ATOM 732 O O . PRO A 1 93 ? -1.780 14.556 -3.344 1.00 56.00 93 PRO A O 1
ATOM 735 N N . LYS A 1 94 ? -1.174 12.502 -4.001 1.00 61.25 94 LYS A N 1
ATOM 736 C CA . LYS A 1 94 ? -1.444 12.711 -5.422 1.00 61.25 94 LYS A CA 1
ATOM 737 C C . LYS A 1 94 ? -2.433 11.653 -5.862 1.00 61.25 94 LYS A C 1
ATOM 739 O O . LYS A 1 94 ? -2.151 10.460 -5.790 1.00 61.25 94 LYS A O 1
ATOM 744 N N . GLU A 1 95 ? -3.601 12.083 -6.319 1.00 56.59 95 GLU A N 1
ATOM 745 C CA . GLU A 1 95 ? -4.543 11.178 -6.961 1.00 56.59 95 GLU A CA 1
ATOM 746 C C . GLU A 1 95 ? -3.979 10.773 -8.328 1.00 56.59 95 GLU A C 1
ATOM 748 O O . GLU A 1 95 ? -4.090 11.497 -9.313 1.00 56.59 95 GLU A O 1
ATOM 753 N N . LYS A 1 96 ? -3.313 9.617 -8.376 1.00 57.38 96 LYS A N 1
ATOM 754 C CA . LYS A 1 96 ? -2.864 8.980 -9.617 1.00 57.38 96 LYS A CA 1
ATOM 755 C C . LYS A 1 96 ? -3.739 7.760 -9.898 1.00 57.38 96 LYS A C 1
ATOM 757 O O . LYS A 1 96 ? -3.296 6.624 -9.779 1.00 57.38 96 LYS A O 1
ATOM 762 N N . ARG A 1 97 ? -5.004 7.985 -10.260 1.00 51.28 97 ARG A N 1
ATOM 763 C CA . ARG A 1 97 ? -5.853 6.939 -10.852 1.00 51.28 97 ARG A CA 1
ATOM 764 C C . ARG A 1 97 ? -5.711 7.011 -12.370 1.00 51.28 97 ARG A C 1
ATOM 766 O O . ARG A 1 97 ? -6.379 7.803 -13.025 1.00 51.28 97 ARG A O 1
ATOM 773 N N . SER A 1 98 ? -4.831 6.187 -12.936 1.00 54.78 98 SER A N 1
ATOM 774 C CA . SER A 1 98 ? -4.833 5.964 -14.381 1.00 54.78 98 SER A CA 1
ATOM 775 C C . SER A 1 98 ? -5.796 4.823 -14.693 1.00 54.78 98 SER A C 1
ATOM 777 O O . SER A 1 98 ? -5.500 3.666 -14.419 1.00 54.78 98 SER A O 1
ATOM 779 N N . LEU A 1 99 ? -6.961 5.142 -15.264 1.00 55.41 99 LEU A N 1
ATOM 780 C CA . LEU A 1 99 ? -7.917 4.135 -15.756 1.00 55.41 99 LEU A CA 1
ATOM 781 C C . LEU A 1 99 ? -7.400 3.387 -16.998 1.00 55.41 99 LEU A C 1
ATOM 783 O O . LEU A 1 99 ? -7.999 2.408 -17.431 1.00 55.41 99 LEU A O 1
ATOM 787 N N . ARG A 1 100 ? -6.299 3.858 -17.592 1.00 63.28 100 ARG A N 1
ATOM 788 C CA . ARG A 1 100 ? -5.600 3.200 -18.697 1.00 63.28 100 ARG A CA 1
ATOM 789 C C . ARG A 1 100 ? -4.242 2.726 -18.200 1.00 63.28 100 ARG A C 1
ATOM 791 O O . ARG A 1 100 ? -3.564 3.478 -17.502 1.00 63.28 100 ARG A O 1
ATOM 798 N N . LEU A 1 101 ? -3.828 1.524 -18.597 1.00 61.59 101 LEU A N 1
ATOM 799 C CA . LEU A 1 101 ? -2.437 1.096 -18.438 1.00 61.59 101 LEU A CA 1
ATOM 800 C C . LEU A 1 101 ? -1.535 2.198 -18.995 1.00 61.59 101 LEU A C 1
ATOM 802 O O . LEU A 1 101 ? -1.725 2.651 -20.131 1.00 61.59 101 LEU A O 1
ATOM 806 N N . LEU A 1 102 ? -0.603 2.677 -18.176 1.00 70.88 102 LEU A N 1
ATOM 807 C CA . LEU A 1 102 ? 0.358 3.660 -18.643 1.00 70.88 102 LEU A CA 1
ATOM 808 C C . LEU A 1 102 ? 1.197 2.992 -19.738 1.00 70.88 102 LEU A C 1
ATOM 810 O O . LEU A 1 102 ? 1.510 1.802 -19.646 1.00 70.88 102 LEU A O 1
ATOM 814 N N . LYS A 1 103 ? 1.579 3.742 -20.778 1.00 83.00 103 LYS A N 1
ATOM 815 C CA . LYS A 1 103 ? 2.622 3.303 -21.723 1.00 83.00 103 LYS A CA 1
ATOM 816 C C . LYS A 1 103 ? 3.979 3.396 -21.018 1.00 83.00 103 LYS A C 1
ATOM 818 O O . LYS A 1 103 ? 4.776 4.279 -21.304 1.00 83.00 103 LYS A O 1
ATOM 823 N N . ALA A 1 104 ? 4.162 2.522 -20.041 1.00 86.62 104 ALA A N 1
ATOM 824 C CA . ALA A 1 104 ? 5.209 2.528 -19.038 1.00 86.62 104 ALA A CA 1
ATOM 825 C C . ALA A 1 104 ? 5.757 1.111 -18.852 1.00 86.62 104 ALA A C 1
ATOM 827 O O . ALA A 1 104 ? 5.101 0.124 -19.207 1.00 86.62 104 ALA A O 1
ATOM 828 N N . LEU A 1 105 ? 6.958 1.012 -18.282 1.00 91.44 105 LEU A N 1
ATOM 829 C CA . LEU A 1 105 ? 7.563 -0.273 -17.947 1.00 91.44 105 LEU A CA 1
ATOM 830 C C . LEU A 1 105 ? 6.660 -1.025 -16.962 1.00 91.44 105 LEU A C 1
ATOM 832 O O . LEU A 1 105 ? 6.155 -0.434 -16.011 1.00 91.44 105 LEU A O 1
ATOM 836 N N . THR A 1 106 ? 6.434 -2.314 -17.214 1.00 91.94 106 THR A N 1
ATOM 837 C CA . THR A 1 106 ? 5.658 -3.169 -16.307 1.00 91.94 106 THR A CA 1
ATOM 838 C C . THR A 1 106 ? 6.613 -3.977 -15.446 1.00 91.94 106 THR A C 1
ATOM 840 O O . THR A 1 106 ? 7.480 -4.669 -15.982 1.00 91.94 106 THR A O 1
ATOM 843 N N . ILE A 1 107 ? 6.446 -3.861 -14.133 1.00 92.25 107 ILE A N 1
ATOM 844 C CA . ILE A 1 107 ? 7.252 -4.532 -13.121 1.00 92.25 107 ILE A CA 1
ATOM 845 C C . ILE A 1 107 ? 6.349 -5.508 -12.381 1.00 92.25 107 ILE A C 1
ATOM 847 O O . ILE A 1 107 ? 5.304 -5.118 -11.860 1.00 92.25 107 ILE A O 1
ATOM 851 N N . PHE A 1 108 ? 6.765 -6.767 -12.349 1.00 92.75 108 PHE A N 1
ATOM 852 C CA . PHE A 1 108 ? 6.127 -7.826 -11.583 1.00 92.75 108 PHE A CA 1
ATOM 853 C C . PHE A 1 108 ? 6.929 -8.045 -10.312 1.00 92.75 108 PHE A C 1
ATOM 855 O O . PHE A 1 108 ? 8.137 -8.269 -10.390 1.00 92.75 108 PHE A O 1
ATOM 862 N N . THR A 1 109 ? 6.270 -7.979 -9.165 1.00 91.62 109 THR A N 1
ATOM 863 C CA . THR A 1 109 ? 6.883 -8.232 -7.860 1.00 91.62 109 THR A CA 1
ATOM 864 C C . THR A 1 109 ? 6.278 -9.476 -7.240 1.00 91.62 109 THR A C 1
ATOM 866 O O . THR A 1 109 ? 5.063 -9.636 -7.316 1.00 91.62 109 THR A O 1
ATOM 869 N N . ASP A 1 110 ? 7.109 -10.282 -6.593 1.00 89.06 110 ASP A N 1
ATOM 870 C CA . ASP A 1 110 ? 6.704 -11.466 -5.831 1.00 89.06 110 ASP A CA 1
ATOM 871 C C . ASP A 1 110 ? 7.643 -11.615 -4.622 1.00 89.06 110 ASP A C 1
ATOM 873 O O . ASP A 1 110 ? 8.785 -11.130 -4.628 1.00 89.06 110 ASP A O 1
ATOM 877 N N . THR A 1 111 ? 7.171 -12.272 -3.567 1.00 85.31 111 THR A N 1
ATOM 878 C CA . THR A 1 111 ? 7.975 -12.577 -2.389 1.00 85.31 111 THR A CA 1
ATOM 879 C C . THR A 1 111 ? 7.810 -14.009 -1.922 1.00 85.31 111 THR A C 1
ATOM 881 O O . THR A 1 111 ? 6.728 -14.582 -1.868 1.00 85.31 111 THR A O 1
ATOM 884 N N . SER A 1 112 ? 8.927 -14.58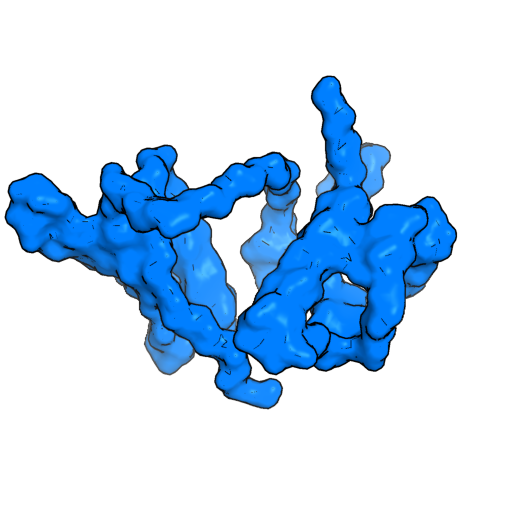8 -1.494 1.00 80.81 112 SER A N 1
ATOM 885 C CA . SER A 1 112 ? 8.942 -15.908 -0.884 1.00 80.81 112 SER A CA 1
ATOM 886 C C . SER A 1 112 ? 9.147 -15.772 0.616 1.00 80.81 112 SER A C 1
ATOM 888 O O . SER A 1 112 ? 10.255 -15.489 1.086 1.00 80.81 112 SER A O 1
ATOM 890 N N . GLY A 1 113 ? 8.085 -16.050 1.375 1.00 70.06 113 GLY A N 1
ATOM 891 C CA . GLY A 1 113 ? 8.136 -16.090 2.836 1.00 70.06 113 GLY A CA 1
ATOM 892 C C . GLY A 1 113 ? 9.101 -17.142 3.391 1.00 70.06 113 GLY A C 1
ATOM 893 O O . GLY A 1 113 ? 9.691 -16.929 4.441 1.00 70.06 113 GLY A O 1
ATOM 894 N N . ALA A 1 114 ? 9.312 -18.251 2.674 1.00 72.88 114 ALA A N 1
ATOM 895 C CA . ALA A 1 114 ? 10.191 -19.336 3.117 1.00 72.88 114 ALA A CA 1
ATOM 896 C C . ALA A 1 114 ? 11.684 -19.014 2.954 1.00 72.88 114 ALA A C 1
ATOM 898 O O . ALA A 1 114 ? 12.513 -19.535 3.695 1.00 72.88 114 ALA A O 1
ATOM 899 N N . SER A 1 115 ? 12.040 -18.182 1.971 1.00 75.06 115 SER A N 1
ATOM 900 C CA . SER A 1 115 ? 13.436 -17.818 1.705 1.00 75.06 115 SER A CA 1
ATOM 901 C C . SER A 1 115 ? 13.783 -16.387 2.100 1.00 75.06 115 SER A C 1
ATOM 903 O O . SER A 1 115 ? 14.923 -15.989 1.873 1.00 75.06 115 SER A O 1
ATOM 905 N N . HIS A 1 116 ? 12.822 -15.617 2.627 1.00 77.69 116 HIS A N 1
ATOM 906 C CA . HIS A 1 116 ? 12.959 -14.182 2.914 1.00 77.69 116 HIS A CA 1
ATOM 907 C C . HIS A 1 116 ? 13.532 -13.401 1.723 1.00 77.69 116 HIS A C 1
ATOM 909 O O . HIS A 1 116 ? 14.324 -12.475 1.872 1.00 77.69 116 HIS A O 1
ATOM 915 N N . LYS A 1 117 ? 13.173 -13.829 0.509 1.00 85.75 117 LYS A N 1
ATOM 916 C CA . LYS A 1 117 ? 13.633 -13.205 -0.730 1.00 85.75 117 LYS A CA 1
ATOM 917 C C . LYS A 1 117 ? 12.478 -12.495 -1.374 1.00 85.75 117 LYS A C 1
ATOM 919 O O . LYS A 1 117 ? 11.366 -13.021 -1.422 1.00 85.75 117 LYS A O 1
ATOM 924 N N . SER A 1 118 ? 12.793 -11.346 -1.925 1.00 88.06 118 SER A N 1
ATOM 925 C CA . SER A 1 118 ? 11.867 -10.562 -2.690 1.00 88.06 118 SER A CA 1
ATOM 926 C C . SER A 1 118 ? 12.424 -10.336 -4.081 1.00 88.06 118 SER A C 1
ATOM 928 O O . SER A 1 118 ? 13.618 -10.075 -4.251 1.00 88.06 118 SER A O 1
ATOM 930 N N . VAL A 1 119 ? 11.576 -10.512 -5.086 1.00 91.25 119 VAL A N 1
ATOM 931 C CA . VAL A 1 119 ? 11.967 -10.419 -6.486 1.00 91.25 119 VAL A CA 1
ATOM 932 C C . VAL A 1 119 ? 11.115 -9.378 -7.181 1.00 91.25 119 VAL A C 1
ATOM 934 O O . VAL A 1 119 ? 9.902 -9.314 -6.994 1.00 91.25 119 VAL A O 1
ATOM 937 N N . MET A 1 120 ? 11.759 -8.575 -8.018 1.00 93.62 120 MET A N 1
ATOM 938 C CA . MET A 1 120 ? 11.069 -7.823 -9.051 1.00 93.62 120 MET A CA 1
ATOM 939 C C . MET A 1 120 ? 11.648 -8.180 -10.413 1.00 93.62 120 MET A C 1
ATOM 941 O O . MET A 1 120 ? 12.862 -8.291 -10.576 1.00 93.62 120 MET A O 1
ATOM 945 N N . THR A 1 121 ? 10.777 -8.376 -11.395 1.00 95.56 121 THR A N 1
ATOM 946 C CA . THR A 1 121 ? 11.157 -8.669 -12.778 1.00 95.56 121 THR A CA 1
ATOM 947 C C . THR A 1 121 ? 10.465 -7.709 -13.726 1.00 95.56 121 THR A C 1
ATOM 949 O O . THR A 1 121 ? 9.333 -7.280 -13.494 1.00 95.56 121 THR A O 1
ATOM 952 N N . TRP A 1 122 ? 11.150 -7.347 -14.802 1.00 95.50 122 TRP A N 1
ATOM 953 C CA . TRP A 1 122 ? 10.606 -6.462 -15.823 1.00 95.50 122 TRP A CA 1
ATOM 954 C C . TRP A 1 122 ? 11.145 -6.831 -17.195 1.00 95.50 122 TRP A C 1
ATOM 956 O O . TRP A 1 122 ? 12.192 -7.463 -17.335 1.00 95.50 122 TRP A O 1
ATOM 966 N N . ARG A 1 123 ? 10.409 -6.419 -18.227 1.00 94.44 123 ARG A N 1
ATOM 967 C CA . ARG A 1 123 ? 10.786 -6.634 -19.622 1.00 94.44 123 ARG A CA 1
ATOM 968 C C . ARG A 1 123 ? 10.855 -5.306 -20.348 1.00 94.44 123 ARG A C 1
ATOM 970 O O . ARG A 1 123 ? 9.848 -4.599 -20.421 1.00 94.44 123 ARG A O 1
ATOM 977 N N . TYR A 1 124 ? 12.003 -4.979 -20.934 1.00 92.00 124 TYR A N 1
ATOM 978 C CA . TYR A 1 124 ? 12.111 -3.757 -21.729 1.00 92.00 124 TYR A CA 1
ATOM 979 C C . TYR A 1 124 ? 11.295 -3.882 -23.019 1.00 92.00 124 TYR A C 1
ATOM 981 O O . TYR A 1 124 ? 11.525 -4.808 -23.800 1.00 92.00 124 TYR A O 1
ATOM 989 N N . PRO A 1 125 ? 10.388 -2.933 -23.316 1.00 85.56 125 PRO A N 1
ATOM 990 C CA . PRO A 1 125 ? 9.588 -2.987 -24.539 1.00 85.56 125 PRO A CA 1
ATOM 991 C C . PRO A 1 125 ? 10.426 -2.931 -25.824 1.00 85.56 125 PRO A C 1
ATOM 993 O O . PRO A 1 125 ? 10.030 -3.489 -26.842 1.00 85.56 125 PRO A O 1
ATOM 996 N N . GLN A 1 126 ? 11.581 -2.265 -25.779 1.00 87.19 126 GLN A N 1
ATOM 997 C CA . GLN A 1 126 ? 12.433 -2.023 -26.947 1.00 87.19 126 GLN A CA 1
ATOM 998 C C . GLN A 1 126 ? 13.273 -3.251 -27.309 1.00 87.19 126 GLN A C 1
ATOM 1000 O O . GLN A 1 126 ? 13.306 -3.657 -28.464 1.00 87.19 126 GLN A O 1
ATOM 1005 N N . TH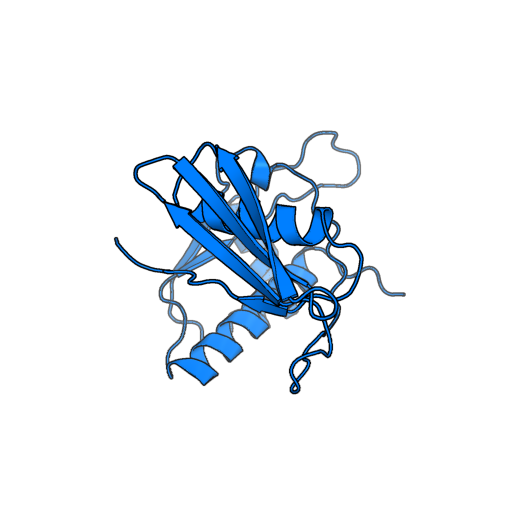R A 1 127 ? 13.930 -3.857 -26.318 1.00 92.50 127 THR A N 1
ATOM 1006 C CA . THR A 1 127 ? 14.840 -4.994 -26.527 1.00 92.50 127 THR A CA 1
ATOM 1007 C C . THR A 1 127 ? 14.164 -6.341 -26.304 1.00 92.50 127 THR A C 1
ATOM 1009 O O . THR A 1 127 ? 14.737 -7.374 -26.634 1.00 92.50 127 THR A O 1
ATOM 1012 N N . GLN A 1 128 ? 12.954 -6.350 -25.729 1.00 91.44 128 GLN A N 1
ATOM 1013 C CA . GLN A 1 128 ? 12.225 -7.553 -25.318 1.00 91.44 128 GLN A CA 1
ATOM 1014 C C . GLN A 1 128 ? 12.989 -8.429 -24.308 1.00 91.44 128 GLN A C 1
ATOM 1016 O O . GLN A 1 128 ? 12.568 -9.560 -24.043 1.00 91.44 128 GLN A O 1
ATOM 1021 N N . GLN A 1 129 ? 14.065 -7.899 -23.721 1.00 95.19 129 GLN A N 1
ATOM 1022 C CA . GLN A 1 129 ? 14.907 -8.570 -22.743 1.00 95.19 129 GLN A CA 1
ATOM 1023 C C . GLN A 1 129 ? 14.288 -8.481 -21.349 1.00 95.19 129 GLN A C 1
ATOM 1025 O O . GLN A 1 129 ? 13.741 -7.443 -20.967 1.00 95.19 129 GLN A O 1
ATOM 1030 N N . TRP A 1 130 ? 14.389 -9.585 -20.612 1.00 95.94 130 TRP A N 1
ATOM 1031 C CA . TRP A 1 130 ? 13.995 -9.674 -19.213 1.00 95.94 130 TRP A CA 1
ATOM 1032 C C . TRP A 1 130 ? 15.165 -9.333 -18.299 1.00 95.94 130 TRP A C 1
ATOM 1034 O O . TRP A 1 130 ? 16.287 -9.787 -18.524 1.00 95.94 130 TRP A O 1
ATOM 1044 N N . GLU A 1 131 ? 14.872 -8.581 -17.248 1.00 96.69 131 GLU A N 1
ATOM 1045 C CA . GLU A 1 131 ? 15.765 -8.349 -16.121 1.00 96.69 131 GLU A CA 1
ATOM 1046 C C . GLU A 1 131 ? 15.055 -8.706 -14.817 1.00 96.69 131 GLU A C 1
ATOM 1048 O O . GLU A 1 131 ? 13.821 -8.735 -14.734 1.00 96.69 131 GLU A O 1
ATOM 1053 N N . ALA A 1 132 ? 15.862 -9.020 -13.810 1.00 94.50 132 ALA A N 1
ATOM 1054 C CA . ALA A 1 132 ? 15.407 -9.382 -12.485 1.00 94.50 132 ALA A CA 1
ATOM 1055 C C . ALA A 1 132 ? 16.322 -8.753 -11.438 1.00 94.50 132 ALA A C 1
ATOM 1057 O O . ALA A 1 132 ? 17.535 -8.658 -11.627 1.00 94.50 132 ALA A O 1
ATOM 1058 N N . ASP A 1 133 ? 15.722 -8.375 -10.322 1.00 93.38 133 ASP A N 1
ATOM 1059 C CA . ASP A 1 133 ? 16.402 -7.925 -9.120 1.00 93.38 133 ASP A CA 1
ATOM 1060 C C . ASP A 1 133 ? 15.862 -8.747 -7.949 1.00 93.38 133 ASP A C 1
ATOM 1062 O O . ASP A 1 133 ? 14.646 -8.824 -7.746 1.00 93.38 133 ASP A O 1
ATOM 1066 N N . VAL A 1 134 ? 16.766 -9.406 -7.227 1.00 92.31 134 VAL A N 1
ATOM 1067 C CA . VAL A 1 134 ? 16.451 -10.280 -6.098 1.00 92.31 134 VAL A CA 1
ATOM 1068 C C . VAL A 1 134 ? 17.198 -9.766 -4.884 1.00 92.31 134 VAL A C 1
ATOM 1070 O O . VAL A 1 134 ? 18.425 -9.694 -4.895 1.00 92.31 134 VAL A O 1
ATOM 1073 N N . GLU A 1 135 ? 16.464 -9.511 -3.811 1.00 91.00 135 GLU A N 1
ATOM 1074 C CA . GLU A 1 135 ? 17.039 -9.060 -2.552 1.00 91.00 135 GLU A CA 1
ATOM 1075 C C . GLU A 1 135 ? 16.533 -9.909 -1.391 1.00 91.00 135 GLU A C 1
ATOM 1077 O O . GLU A 1 135 ? 15.421 -10.441 -1.414 1.00 91.00 135 GLU A O 1
ATOM 1082 N N . PHE A 1 136 ? 17.371 -10.047 -0.371 1.00 90.00 136 PHE A N 1
ATOM 1083 C CA . PHE A 1 136 ? 16.960 -10.604 0.905 1.00 90.00 136 PHE A CA 1
ATOM 1084 C C . PHE A 1 136 ? 16.328 -9.502 1.753 1.00 90.00 136 PHE A C 1
ATOM 1086 O O . PHE A 1 136 ? 16.936 -8.455 1.952 1.00 90.00 136 PHE A O 1
ATOM 1093 N N . VAL A 1 137 ? 15.129 -9.750 2.272 1.00 83.44 137 VAL A N 1
ATOM 1094 C CA . VAL A 1 137 ? 14.424 -8.805 3.136 1.00 83.44 137 VAL A CA 1
ATOM 1095 C C . VAL A 1 137 ? 14.149 -9.474 4.471 1.00 83.44 137 VAL A C 1
ATOM 1097 O O . VAL A 1 137 ? 13.427 -10.468 4.547 1.00 83.44 137 VAL A O 1
ATOM 1100 N N . GLU A 1 138 ? 14.718 -8.916 5.538 1.00 82.12 138 GLU A N 1
ATOM 1101 C CA . GLU A 1 138 ? 14.385 -9.333 6.896 1.00 82.12 138 GLU A CA 1
ATOM 1102 C C . GLU A 1 138 ? 12.934 -8.978 7.233 1.00 82.12 138 GLU A C 1
ATOM 1104 O O . GLU A 1 138 ? 12.443 -7.897 6.910 1.00 82.12 138 GLU A O 1
ATOM 1109 N N . GLY A 1 139 ? 12.257 -9.885 7.935 1.00 78.12 139 GLY A N 1
ATOM 1110 C CA . GLY A 1 139 ? 10.897 -9.674 8.411 1.00 78.12 139 GLY A CA 1
ATOM 1111 C C . GLY A 1 139 ? 9.894 -10.656 7.822 1.00 78.12 139 GLY A C 1
ATOM 1112 O O . GLY A 1 139 ? 10.233 -11.739 7.338 1.00 78.12 139 GLY A O 1
ATOM 1113 N N . THR A 1 140 ? 8.623 -10.292 7.949 1.00 81.12 140 THR A N 1
ATOM 1114 C CA . THR A 1 140 ? 7.498 -11.111 7.502 1.00 81.12 140 THR A CA 1
ATOM 1115 C C . THR A 1 140 ? 7.314 -11.009 5.982 1.00 81.12 140 THR A C 1
ATOM 1117 O O . THR A 1 140 ? 7.825 -10.067 5.371 1.00 81.12 140 THR A O 1
ATOM 1120 N N . PRO A 1 141 ? 6.545 -11.918 5.352 1.00 80.81 141 PRO A N 1
ATOM 1121 C CA . PRO A 1 141 ? 6.219 -11.813 3.928 1.00 80.81 141 PRO A CA 1
ATOM 1122 C C . PRO A 1 141 ? 5.636 -10.445 3.550 1.00 80.81 141 PRO A C 1
ATOM 1124 O O . PRO A 1 141 ? 6.035 -9.862 2.554 1.00 80.81 141 PRO A O 1
ATOM 1127 N N . GLN A 1 142 ? 4.796 -9.859 4.408 1.00 80.38 142 GLN A N 1
ATOM 1128 C CA . GLN A 1 142 ? 4.206 -8.535 4.172 1.00 80.38 142 GLN A CA 1
ATOM 1129 C C . GLN A 1 142 ? 5.258 -7.414 4.156 1.00 80.38 142 GLN A C 1
ATOM 1131 O O . GLN A 1 142 ? 5.148 -6.467 3.379 1.00 80.38 142 GLN A O 1
ATOM 1136 N N . ILE A 1 143 ? 6.290 -7.511 5.005 1.00 81.62 143 ILE A N 1
ATOM 1137 C CA . ILE A 1 143 ? 7.415 -6.564 5.001 1.00 81.62 143 ILE A CA 1
ATOM 1138 C C . ILE A 1 143 ? 8.236 -6.741 3.723 1.00 81.62 143 ILE A C 1
ATOM 1140 O O . ILE A 1 143 ? 8.608 -5.747 3.104 1.00 81.62 143 ILE A O 1
ATOM 1144 N N . ALA A 1 144 ? 8.474 -7.986 3.300 1.00 85.19 144 ALA A N 1
ATOM 1145 C CA . ALA A 1 144 ? 9.158 -8.271 2.045 1.00 85.19 144 ALA A CA 1
ATOM 1146 C C . ALA A 1 144 ? 8.389 -7.712 0.838 1.00 85.19 144 ALA A C 1
ATOM 1148 O O . ALA A 1 144 ? 9.003 -7.117 -0.051 1.00 85.19 144 ALA A O 1
ATOM 1149 N N . GLU A 1 145 ? 7.061 -7.862 0.804 1.00 85.25 145 GLU A N 1
ATOM 1150 C CA . GLU A 1 145 ? 6.217 -7.341 -0.279 1.00 85.25 145 GLU A CA 1
ATOM 1151 C C . GLU A 1 145 ? 6.348 -5.823 -0.355 1.00 85.25 145 GLU A C 1
ATOM 1153 O O . GLU A 1 145 ? 6.731 -5.279 -1.393 1.00 85.25 145 GLU A O 1
ATOM 1158 N N . LEU A 1 146 ? 6.135 -5.138 0.772 1.00 86.62 146 LEU A N 1
ATOM 1159 C CA . LEU A 1 146 ? 6.224 -3.683 0.842 1.00 86.62 146 LEU A CA 1
ATOM 1160 C C . LEU A 1 146 ? 7.621 -3.162 0.475 1.00 86.62 146 LEU A C 1
ATOM 1162 O O . LEU A 1 146 ? 7.730 -2.223 -0.314 1.00 86.62 146 LEU A O 1
ATOM 1166 N N . ALA A 1 147 ? 8.686 -3.787 0.985 1.00 86.06 147 ALA A N 1
ATOM 1167 C CA . ALA A 1 147 ? 10.061 -3.410 0.660 1.00 86.06 147 ALA A CA 1
ATOM 1168 C C . ALA A 1 147 ? 10.353 -3.537 -0.844 1.00 86.06 147 ALA A C 1
ATOM 1170 O O . ALA A 1 147 ? 11.022 -2.686 -1.424 1.00 86.06 147 ALA A O 1
ATOM 1171 N N . THR A 1 148 ? 9.795 -4.552 -1.508 1.00 90.00 148 THR A N 1
ATOM 1172 C CA . THR A 1 148 ? 9.957 -4.748 -2.961 1.00 90.00 148 THR A CA 1
ATOM 1173 C C . THR A 1 148 ? 9.261 -3.664 -3.761 1.00 90.00 148 THR A C 1
ATOM 1175 O O . THR A 1 148 ? 9.807 -3.168 -4.745 1.00 90.00 148 THR A O 1
ATOM 1178 N N . VAL A 1 149 ? 8.061 -3.276 -3.329 1.00 88.75 149 VAL A N 1
ATOM 1179 C CA . VAL A 1 149 ? 7.313 -2.177 -3.939 1.00 88.75 149 VAL A CA 1
ATOM 1180 C C . VAL A 1 149 ? 8.082 -0.863 -3.797 1.00 88.75 149 VAL A C 1
ATOM 1182 O O . VAL A 1 149 ? 8.235 -0.142 -4.782 1.00 88.75 149 VAL A O 1
ATOM 1185 N N . MET A 1 150 ? 8.603 -0.567 -2.602 1.00 86.81 150 MET A N 1
ATOM 1186 C CA . MET A 1 150 ? 9.427 0.624 -2.364 1.00 86.81 150 MET A CA 1
ATOM 1187 C C . MET A 1 150 ? 10.676 0.621 -3.249 1.00 86.81 150 MET A C 1
ATOM 1189 O O . MET A 1 150 ? 10.907 1.585 -3.978 1.00 86.81 150 MET A O 1
ATOM 1193 N N . ARG A 1 151 ? 11.400 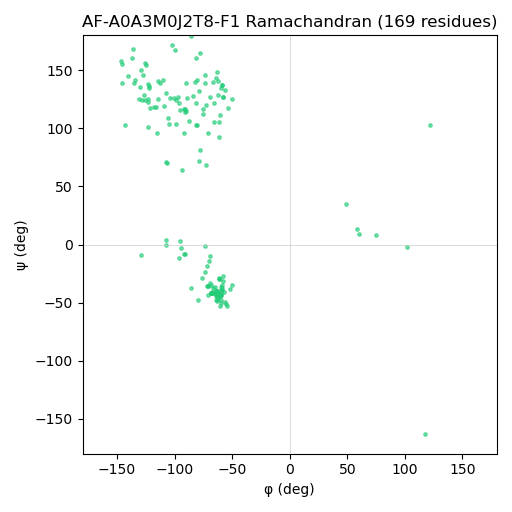-0.502 -3.295 1.00 90.44 151 ARG A N 1
ATOM 1194 C CA . ARG A 1 151 ? 12.587 -0.672 -4.140 1.00 90.44 151 ARG A CA 1
ATOM 1195 C C . ARG A 1 151 ? 12.294 -0.470 -5.626 1.00 90.44 151 ARG A C 1
ATOM 1197 O O . ARG A 1 151 ? 13.103 0.122 -6.337 1.00 90.44 151 ARG A O 1
ATOM 1204 N N . ALA A 1 152 ? 11.135 -0.917 -6.114 1.00 91.50 152 ALA A N 1
ATOM 1205 C CA . ALA A 1 152 ? 10.724 -0.659 -7.492 1.00 91.50 152 ALA A CA 1
ATOM 1206 C C . ALA A 1 152 ? 10.567 0.849 -7.764 1.00 91.50 152 ALA A C 1
ATOM 1208 O O . ALA A 1 152 ? 11.032 1.337 -8.793 1.00 91.50 152 ALA A O 1
ATOM 1209 N N . PHE A 1 153 ? 9.968 1.608 -6.842 1.00 89.19 153 PHE A N 1
ATOM 1210 C CA . PHE A 1 153 ? 9.849 3.063 -6.989 1.00 89.19 153 PHE A CA 1
ATOM 1211 C C . PHE A 1 153 ? 11.191 3.796 -6.880 1.00 89.19 153 PHE A C 1
ATOM 1213 O O . PHE A 1 153 ? 11.395 4.785 -7.579 1.00 89.19 153 PHE A O 1
ATOM 1220 N N . GLU A 1 154 ? 12.108 3.318 -6.043 1.00 89.81 154 GLU A N 1
ATOM 1221 C CA . GLU A 1 154 ? 13.457 3.884 -5.926 1.00 89.81 154 GLU A CA 1
ATOM 1222 C C . GLU A 1 154 ? 14.294 3.632 -7.183 1.00 89.81 154 GLU A C 1
ATOM 1224 O O . GLU A 1 154 ? 14.991 4.526 -7.665 1.00 89.81 154 GLU A O 1
ATOM 1229 N N . ARG A 1 155 ? 14.205 2.421 -7.746 1.00 92.44 155 ARG A N 1
ATOM 1230 C CA . ARG A 1 155 ? 14.973 2.025 -8.931 1.00 92.44 155 ARG A CA 1
ATOM 1231 C C . ARG A 1 155 ? 14.489 2.708 -10.207 1.00 92.44 155 ARG A C 1
ATOM 1233 O O . ARG A 1 155 ? 15.302 3.001 -11.084 1.00 92.44 155 ARG A O 1
ATOM 1240 N N . PHE A 1 156 ? 13.183 2.933 -10.337 1.00 90.50 156 PHE A N 1
ATOM 1241 C CA . PHE A 1 156 ? 12.577 3.480 -11.548 1.00 90.50 156 PHE A CA 1
ATOM 1242 C C . PHE A 1 156 ? 11.958 4.858 -11.273 1.00 90.50 156 PHE A C 1
ATOM 1244 O O . PHE A 1 156 ? 10.807 4.937 -10.844 1.00 90.50 156 PHE A O 1
ATOM 1251 N N . PRO A 1 157 ? 12.683 5.959 -11.562 1.00 85.44 157 PRO A N 1
ATOM 1252 C CA . PRO A 1 157 ? 12.178 7.316 -11.331 1.00 85.44 157 PRO A CA 1
ATOM 1253 C C . PRO A 1 157 ? 11.066 7.725 -12.316 1.00 85.44 157 PRO A C 1
ATOM 1255 O O . PRO A 1 157 ? 10.310 8.662 -12.055 1.00 85.44 157 PRO A O 1
ATOM 1258 N N . GLU A 1 158 ? 10.958 7.025 -13.448 1.00 88.12 158 GLU A N 1
ATOM 1259 C CA . GLU A 1 158 ? 9.913 7.215 -14.456 1.00 88.12 158 GLU A CA 1
ATOM 1260 C C . GLU A 1 158 ? 8.600 6.507 -14.071 1.00 88.12 158 GLU A C 1
ATOM 1262 O O . GLU A 1 158 ? 8.606 5.577 -13.263 1.00 88.12 158 GLU A O 1
ATOM 1267 N N . PRO A 1 159 ? 7.444 6.884 -14.652 1.00 86.00 159 PRO A N 1
ATOM 1268 C CA . PRO A 1 159 ? 6.194 6.166 -14.422 1.00 86.00 159 PRO A CA 1
ATOM 1269 C C . PRO A 1 159 ? 6.312 4.673 -14.771 1.00 86.00 159 PRO A C 1
ATOM 1271 O O . PRO A 1 159 ? 6.777 4.321 -15.855 1.00 86.00 159 PRO A O 1
ATOM 1274 N N . ILE A 1 160 ? 5.821 3.811 -13.875 1.00 88.31 160 ILE A N 1
ATOM 1275 C CA . ILE A 1 160 ? 5.794 2.346 -14.009 1.00 88.31 160 ILE A CA 1
ATOM 1276 C C . ILE A 1 160 ? 4.369 1.804 -13.832 1.00 88.31 160 ILE A C 1
ATOM 1278 O O . ILE A 1 160 ? 3.540 2.415 -13.156 1.00 88.31 160 ILE A O 1
ATOM 1282 N N . ASN A 1 161 ? 4.088 0.642 -14.423 1.00 87.81 161 ASN A N 1
ATOM 1283 C CA . ASN A 1 161 ? 2.958 -0.203 -14.042 1.00 87.81 161 ASN A CA 1
ATOM 1284 C C . ASN A 1 161 ? 3.479 -1.265 -13.068 1.00 87.81 161 ASN A C 1
ATOM 1286 O O . ASN A 1 161 ? 4.372 -2.031 -13.425 1.00 87.81 161 ASN A O 1
ATOM 1290 N N . LEU A 1 162 ? 2.925 -1.318 -11.860 1.00 88.06 162 LEU A N 1
ATOM 1291 C CA . LEU A 1 162 ? 3.319 -2.291 -10.846 1.00 88.06 162 LEU A CA 1
ATOM 1292 C C . LEU A 1 162 ? 2.263 -3.393 -10.743 1.00 88.06 162 LEU A C 1
ATOM 1294 O O . LEU A 1 162 ? 1.081 -3.102 -10.561 1.00 88.06 162 LEU A O 1
ATOM 1298 N N . VAL A 1 163 ? 2.696 -4.645 -10.864 1.00 87.31 163 VAL A N 1
ATOM 1299 C CA . VAL A 1 163 ? 1.865 -5.840 -10.715 1.00 87.31 163 VAL A CA 1
ATOM 1300 C C . VAL A 1 163 ? 2.386 -6.622 -9.520 1.00 87.31 163 VAL A C 1
ATOM 1302 O O . VAL A 1 163 ? 3.534 -7.056 -9.513 1.00 87.31 163 VAL A O 1
ATOM 1305 N N . THR A 1 164 ? 1.535 -6.785 -8.514 1.00 84.81 164 THR A N 1
ATOM 1306 C CA . THR A 1 164 ? 1.858 -7.465 -7.259 1.00 84.81 164 THR A CA 1
ATOM 1307 C C . THR A 1 164 ? 0.718 -8.399 -6.888 1.00 84.81 164 THR A C 1
ATOM 1309 O O . THR A 1 164 ? -0.457 -8.059 -7.051 1.00 84.81 164 THR A O 1
ATOM 1312 N N . ASP A 1 165 ? 1.065 -9.580 -6.403 1.00 75.44 165 ASP A N 1
ATOM 1313 C CA . ASP A 1 165 ? 0.166 -10.539 -5.788 1.00 75.44 165 ASP A CA 1
ATOM 1314 C C . ASP A 1 165 ? 0.156 -10.337 -4.270 1.00 75.44 165 ASP A C 1
ATOM 1316 O O . ASP A 1 165 ? 0.556 -11.209 -3.512 1.00 75.44 165 ASP A O 1
ATOM 1320 N N . LEU A 1 166 ? -0.321 -9.174 -3.809 1.00 64.44 166 LEU A N 1
ATOM 1321 C CA . LEU A 1 166 ? -0.506 -8.925 -2.376 1.00 64.44 166 LEU A CA 1
ATOM 1322 C C . LEU A 1 166 ? -1.512 -9.937 -1.814 1.00 64.44 166 LEU A C 1
ATOM 1324 O O . LEU A 1 166 ? -2.729 -9.720 -1.845 1.00 64.44 166 LEU A O 1
ATOM 1328 N N . ALA A 1 167 ? -1.012 -11.053 -1.296 1.00 53.69 167 ALA A N 1
ATOM 1329 C CA . ALA A 1 167 ? -1.797 -12.043 -0.593 1.00 53.69 167 ALA A CA 1
ATOM 1330 C C . ALA A 1 167 ? -2.046 -11.523 0.826 1.00 53.69 167 ALA A C 1
ATOM 1332 O O . ALA A 1 167 ? -1.498 -12.010 1.815 1.00 53.69 167 ALA A O 1
ATOM 1333 N N . MET A 1 168 ? -2.906 -10.509 0.951 1.00 50.25 168 MET A N 1
ATOM 1334 C CA . MET A 1 168 ? -3.497 -10.204 2.246 1.00 50.25 168 MET A CA 1
ATOM 1335 C C . MET A 1 168 ? -4.383 -11.389 2.638 1.00 50.25 168 MET A C 1
ATOM 1337 O O . MET A 1 168 ? -5.468 -11.529 2.084 1.00 50.25 168 MET A O 1
ATOM 1341 N N . TRP A 1 169 ? -3.887 -12.190 3.590 1.00 37.81 169 TRP A N 1
ATOM 1342 C CA . TRP A 1 169 ? -4.541 -13.217 4.423 1.00 37.81 169 TRP A CA 1
ATOM 1343 C C . TRP A 1 169 ? -3.948 -14.631 4.301 1.00 37.81 169 TRP A C 1
ATOM 1345 O O . TRP A 1 169 ? -4.297 -15.411 3.417 1.00 37.81 169 TRP A O 1
ATOM 1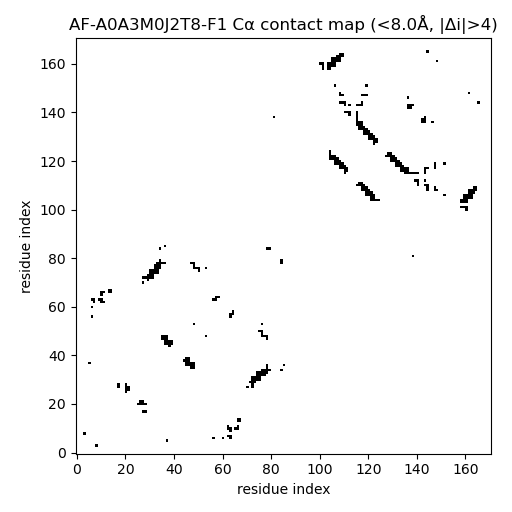355 N N . ARG A 1 170 ? -3.161 -15.005 5.318 1.00 33.75 170 ARG A N 1
ATOM 1356 C CA . ARG A 1 170 ? -3.222 -16.320 5.977 1.00 33.75 170 ARG A CA 1
ATOM 1357 C C . ARG A 1 170 ? -2.957 -16.109 7.469 1.00 33.75 170 ARG A C 1
ATOM 1359 O O . ARG A 1 170 ? -1.811 -15.890 7.855 1.00 33.75 170 ARG A O 1
ATOM 1366 N N . GLY A 1 171 ? -4.019 -16.143 8.269 1.00 32.28 171 GLY A N 1
ATOM 1367 C CA . GLY A 1 171 ? -3.992 -15.990 9.724 1.00 32.28 171 GLY A CA 1
ATOM 1368 C C . GLY A 1 171 ? -5.335 -15.527 10.240 1.00 32.28 171 GLY A C 1
ATOM 1369 O O . GLY A 1 171 ? -5.521 -14.296 10.267 1.00 32.28 171 GLY A O 1
#